Protein AF-P95853-F1 (afdb_monomer_lite)

Secondary structure (DSSP, 8-state):
----------SS-GGGHHHHHHT----HHHHHHHHHHHHHHHHHHHHHHTT-HHHHHHHHHHHHHHHHHHHHHHHHHHHHHHH-HHHHGGGPPPHHHHHHHHHHHHHHHHHHHHHHH--

pLDDT: mean 78.0, std 18.42, range [36.66, 96.31]

Organism: Saccharolobus solfataricus (NCBI:txid2287)

Radius of gyration: 20.67 Å; chains: 1; bounding box: 42×46×56 Å

Foldseek 3Di:
DDDDDDDDDDDDDPPPPVVCVVVVDPDPVVVVVVVVVVVVVVVVVCVVCVVPPPVVVVVVLLCVLCVLVVVLVVLVVVLVQLCDCVRCPPSRDDPVVSVVSVVVSVVSNVSSVVSNVVD

Structure (mmCIF, N/CA/C/O backbone):
data_AF-P95853-F1
#
_entry.id   AF-P95853-F1
#
loop_
_atom_site.group_PDB
_atom_site.id
_atom_site.type_symbol
_atom_site.label_atom_id
_atom_site.label_alt_id
_atom_site.label_comp_id
_atom_site.label_asym_id
_atom_site.label_entity_id
_atom_site.label_seq_id
_atom_site.pdbx_PDB_ins_code
_atom_site.Cartn_x
_atom_site.Cartn_y
_atom_site.Cartn_z
_atom_site.occupancy
_atom_site.B_iso_or_equiv
_atom_site.auth_seq_id
_atom_site.auth_comp_id
_atom_site.auth_asym_id
_atom_site.auth_atom_id
_atom_site.pdbx_PDB_model_num
ATOM 1 N N . MET A 1 1 ? -2.768 38.009 33.451 1.00 42.69 1 MET A N 1
ATOM 2 C CA . MET A 1 1 ? -1.454 38.435 32.913 1.00 42.69 1 MET A CA 1
ATOM 3 C C . MET A 1 1 ? -0.514 37.237 32.790 1.00 42.69 1 MET A C 1
ATOM 5 O O . MET A 1 1 ? -0.050 36.746 33.805 1.00 42.69 1 MET A O 1
ATOM 9 N N . ARG A 1 2 ? -0.238 36.783 31.560 1.00 37.50 2 ARG A N 1
ATOM 10 C CA . ARG A 1 2 ? 1.079 36.326 31.065 1.00 37.50 2 ARG A CA 1
ATOM 11 C C . ARG A 1 2 ? 0.989 36.281 29.537 1.00 37.50 2 ARG A C 1
ATOM 13 O O . ARG A 1 2 ? 0.309 35.429 28.980 1.00 37.50 2 ARG A O 1
ATOM 20 N N . ARG A 1 3 ? 1.618 37.260 28.880 1.00 45.91 3 ARG A N 1
ATOM 21 C CA . ARG A 1 3 ? 1.887 37.252 27.437 1.00 45.91 3 ARG A CA 1
ATOM 22 C C . ARG A 1 3 ? 3.125 36.399 27.186 1.00 45.91 3 ARG A C 1
ATOM 24 O O . ARG A 1 3 ? 4.136 36.661 27.822 1.00 45.91 3 ARG A O 1
ATOM 31 N N . VAL A 1 4 ? 3.065 35.517 26.197 1.00 45.09 4 VAL A N 1
ATOM 32 C CA . VAL A 1 4 ? 4.148 35.197 25.248 1.00 45.09 4 VAL A CA 1
ATOM 33 C C . VAL A 1 4 ? 3.381 34.716 24.010 1.00 45.09 4 VAL A C 1
ATOM 35 O O . VAL A 1 4 ? 2.572 33.810 24.126 1.00 45.09 4 VAL A O 1
ATOM 38 N N . GLY A 1 5 ? 3.399 35.340 22.842 1.00 36.66 5 GLY A N 1
ATOM 39 C CA . GLY A 1 5 ? 4.515 35.933 22.128 1.00 36.66 5 GLY A CA 1
ATOM 40 C C . GLY A 1 5 ? 4.482 35.289 20.743 1.00 36.66 5 GLY A C 1
ATOM 41 O O . GLY A 1 5 ? 4.838 34.126 20.593 1.00 36.66 5 GLY A O 1
ATOM 42 N N . SER A 1 6 ? 3.965 36.042 19.773 1.00 46.25 6 SER A N 1
ATOM 43 C CA . SER A 1 6 ? 3.889 35.706 18.351 1.00 46.25 6 SER A CA 1
ATOM 44 C C . SER A 1 6 ? 5.187 35.083 17.830 1.00 46.25 6 SER A C 1
ATOM 46 O O . SER A 1 6 ? 6.254 35.682 17.965 1.00 46.25 6 SER A O 1
ATOM 48 N N . LYS A 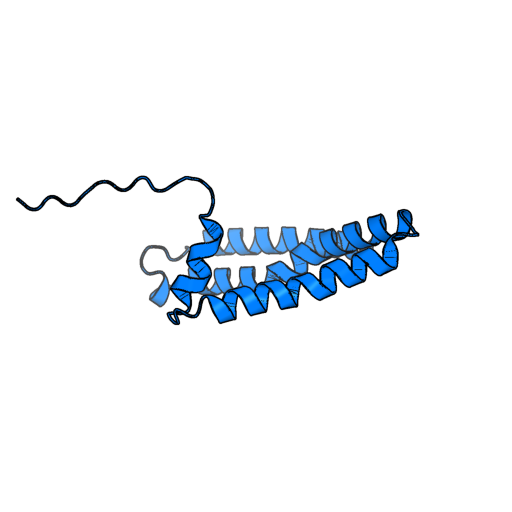1 7 ? 5.084 33.923 17.173 1.00 40.97 7 LYS A N 1
ATOM 49 C CA . LYS A 1 7 ? 6.018 33.522 16.118 1.00 40.97 7 LYS A CA 1
ATOM 50 C C . LYS A 1 7 ? 5.236 32.923 14.958 1.00 40.97 7 LYS A C 1
ATOM 52 O O . LYS A 1 7 ? 4.748 31.799 15.029 1.00 40.97 7 LYS A O 1
ATOM 57 N N . ASN A 1 8 ? 5.151 33.728 13.901 1.00 40.19 8 ASN A N 1
ATOM 58 C CA . ASN A 1 8 ? 4.909 33.335 12.520 1.00 40.19 8 ASN A CA 1
ATOM 59 C C . ASN A 1 8 ? 5.460 31.929 12.242 1.00 40.19 8 ASN A C 1
ATOM 61 O O . ASN A 1 8 ? 6.674 31.733 12.185 1.00 40.19 8 ASN A O 1
ATOM 65 N N . CYS A 1 9 ? 4.571 30.953 12.064 1.00 39.03 9 CYS A N 1
ATOM 66 C CA . CYS A 1 9 ? 4.936 29.661 11.505 1.00 39.03 9 CYS A CA 1
ATOM 67 C C . CYS A 1 9 ? 4.650 29.703 10.009 1.00 39.03 9 CYS A C 1
ATOM 69 O O . CYS A 1 9 ? 3.504 29.631 9.569 1.00 39.03 9 CYS A O 1
ATOM 71 N N . SER A 1 10 ? 5.731 29.870 9.248 1.00 38.59 10 SER A N 1
ATOM 72 C CA . SER A 1 10 ? 5.783 29.689 7.805 1.00 38.59 10 SER A CA 1
ATOM 73 C C . SER A 1 10 ? 5.047 28.417 7.391 1.00 38.59 10 SER A C 1
ATOM 75 O O . SER A 1 10 ? 5.484 27.302 7.683 1.00 38.59 10 SER A O 1
ATOM 77 N N . ARG A 1 11 ? 3.945 28.611 6.662 1.00 44.56 11 ARG A N 1
ATOM 78 C CA . ARG A 1 11 ? 3.352 27.615 5.767 1.00 44.56 11 ARG A CA 1
ATOM 79 C C . ARG A 1 11 ? 4.441 27.128 4.810 1.00 44.56 11 ARG A C 1
ATOM 81 O O . ARG A 1 11 ? 4.963 27.932 4.046 1.00 44.56 11 ARG A O 1
ATOM 88 N N . GLY A 1 12 ? 4.789 25.841 4.844 1.00 39.09 12 GLY A N 1
ATOM 89 C CA . GLY A 1 12 ? 5.678 25.263 3.823 1.00 39.09 12 GLY A CA 1
ATOM 90 C C . GLY A 1 12 ? 6.559 24.074 4.216 1.00 39.09 12 GLY A C 1
ATOM 91 O O . GLY A 1 12 ? 7.465 23.734 3.462 1.00 39.09 12 GLY A O 1
ATOM 92 N N . GLY A 1 13 ? 6.349 23.422 5.366 1.00 40.00 13 GLY A N 1
ATOM 93 C CA . GLY A 1 13 ? 7.196 22.288 5.785 1.00 40.00 13 GLY A CA 1
ATOM 94 C C . GLY A 1 13 ? 6.548 21.310 6.766 1.00 40.00 13 GLY A C 1
ATOM 95 O O . GLY A 1 13 ? 7.251 20.660 7.535 1.00 40.00 13 GLY A O 1
ATOM 96 N N . GLU A 1 14 ? 5.217 21.235 6.777 1.00 42.28 14 GLU A N 1
ATOM 97 C CA . GLU A 1 14 ? 4.427 20.691 7.893 1.00 42.28 14 GLU A CA 1
ATOM 98 C C . GLU A 1 14 ? 4.434 19.156 7.997 1.00 42.28 14 GLU A C 1
ATOM 100 O O . GLU A 1 14 ? 4.428 18.614 9.096 1.00 42.28 14 GLU A O 1
ATOM 105 N N . ASN A 1 15 ? 4.595 18.433 6.885 1.00 43.19 15 ASN A N 1
ATOM 106 C CA . ASN A 1 15 ? 4.552 16.963 6.903 1.00 43.19 15 ASN A CA 1
ATOM 107 C C . ASN A 1 15 ? 5.837 16.293 7.439 1.00 43.19 15 ASN A C 1
ATOM 109 O O . ASN A 1 15 ? 5.847 15.090 7.677 1.00 43.19 15 ASN A O 1
ATOM 113 N N . ARG A 1 16 ? 6.931 17.048 7.642 1.00 47.75 16 ARG A N 1
ATOM 114 C CA . ARG A 1 16 ? 8.248 16.499 8.041 1.00 47.75 16 ARG A CA 1
ATOM 115 C C . ARG A 1 16 ? 8.529 16.536 9.546 1.00 47.75 16 ARG A C 1
ATOM 117 O O . ARG A 1 16 ? 9.418 15.826 10.006 1.00 47.75 16 ARG A O 1
ATOM 124 N N . LYS A 1 17 ? 7.784 17.336 10.317 1.00 44.91 17 LYS A N 1
ATOM 125 C CA . LYS A 1 17 ? 7.966 17.438 11.778 1.00 44.91 17 LYS A CA 1
ATOM 126 C C . LYS A 1 17 ? 7.340 16.266 12.537 1.00 44.91 17 LYS A C 1
ATOM 128 O O . LYS A 1 17 ? 7.914 15.809 13.517 1.00 44.91 17 LYS A O 1
ATOM 133 N N . VAL A 1 18 ? 6.228 15.727 12.036 1.00 50.75 18 VAL A N 1
ATOM 134 C CA . VAL A 1 18 ? 5.388 14.765 12.769 1.00 50.75 18 VAL A CA 1
ATOM 135 C C . VAL A 1 18 ? 6.116 13.448 13.071 1.00 50.75 18 VAL A C 1
ATOM 137 O O . VAL A 1 18 ? 6.011 12.930 14.177 1.00 50.75 18 VAL A O 1
ATOM 140 N N . LEU A 1 19 ? 6.906 12.923 12.127 1.00 52.22 19 LEU A N 1
ATOM 141 C CA . LEU A 1 19 ? 7.571 11.623 12.287 1.00 52.22 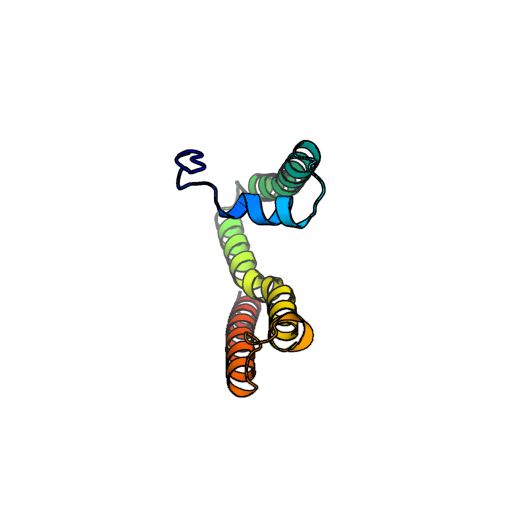19 LEU A CA 1
ATOM 142 C C . LEU A 1 19 ? 8.776 11.685 13.246 1.00 52.22 19 LEU A C 1
ATOM 144 O O . LEU A 1 19 ? 9.023 10.744 13.993 1.00 52.22 19 LEU A O 1
ATOM 148 N N . LEU A 1 20 ? 9.498 12.812 13.267 1.00 49.56 20 LEU A N 1
ATOM 149 C CA . LEU A 1 20 ? 10.675 13.019 14.124 1.00 49.56 20 LEU A CA 1
ATOM 150 C C . LEU A 1 20 ? 10.308 13.407 15.556 1.00 49.56 20 LEU A C 1
ATOM 152 O O . LEU A 1 20 ? 11.038 13.079 16.490 1.00 49.56 20 LEU A O 1
ATOM 156 N N . GLU A 1 21 ? 9.167 14.069 15.724 1.00 49.03 21 GLU A N 1
ATOM 157 C CA . GLU A 1 21 ? 8.601 14.401 17.028 1.00 49.03 21 GLU A CA 1
ATOM 158 C C . GLU A 1 21 ? 7.943 13.168 17.677 1.00 49.03 21 GLU A C 1
ATOM 160 O O . GLU A 1 21 ? 8.129 12.931 18.870 1.00 49.03 21 GLU A O 1
ATOM 165 N N . ALA A 1 22 ? 7.290 12.303 16.885 1.00 51.78 22 ALA A N 1
ATOM 166 C CA . ALA A 1 22 ? 6.665 11.064 17.366 1.00 51.78 22 ALA A CA 1
ATOM 167 C C . ALA A 1 22 ? 7.662 9.999 17.871 1.00 51.78 22 ALA A C 1
ATOM 169 O O . ALA A 1 22 ? 7.307 9.174 18.710 1.00 51.78 22 ALA A O 1
ATOM 170 N N . LEU A 1 23 ? 8.912 10.013 17.392 1.00 56.56 23 LEU A N 1
ATOM 171 C CA . LEU A 1 23 ? 9.966 9.072 17.801 1.00 56.56 23 LEU A CA 1
ATOM 172 C C . LEU A 1 23 ? 10.705 9.482 19.090 1.00 56.56 23 LEU A C 1
ATOM 174 O O . LEU A 1 23 ? 11.577 8.740 19.541 1.00 56.56 23 LEU A O 1
ATOM 178 N N . GLY A 1 24 ? 10.406 10.649 19.681 1.00 56.69 24 GLY A N 1
ATOM 179 C CA . GLY A 1 24 ? 10.929 11.101 20.986 1.00 56.69 24 GLY A CA 1
ATOM 180 C C . GLY A 1 24 ? 12.456 11.267 21.089 1.00 56.69 24 GLY A C 1
ATOM 181 O O . GLY A 1 24 ? 12.974 11.683 22.123 1.00 56.69 24 GLY A O 1
ATOM 182 N N . LYS A 1 25 ? 13.201 10.957 20.024 1.00 52.81 25 LYS A N 1
ATOM 183 C CA . LYS A 1 25 ? 14.661 10.945 19.981 1.00 52.81 25 LYS A CA 1
ATOM 184 C C . LYS A 1 25 ? 15.125 12.014 19.001 1.00 52.81 25 LYS A C 1
ATOM 186 O O . LYS A 1 25 ? 15.241 11.774 17.802 1.00 52.81 25 LYS A O 1
ATOM 191 N N . ASN A 1 26 ? 15.403 13.199 19.543 1.00 61.47 26 ASN A N 1
ATOM 192 C CA . ASN A 1 26 ? 16.018 14.338 18.857 1.00 61.47 26 ASN A CA 1
ATOM 193 C C . ASN A 1 26 ? 17.412 13.965 18.311 1.00 61.47 26 ASN A C 1
ATOM 195 O O . ASN A 1 26 ? 18.441 14.258 18.912 1.00 61.47 26 ASN A O 1
ATOM 199 N N . ASN A 1 27 ? 17.454 13.284 17.171 1.00 63.81 27 ASN A N 1
ATOM 200 C CA . ASN A 1 27 ? 18.677 13.039 16.420 1.00 63.81 27 ASN A CA 1
ATOM 201 C C . ASN A 1 27 ? 18.444 13.428 14.961 1.00 63.81 27 ASN A C 1
ATOM 203 O O . ASN A 1 27 ? 18.266 12.588 14.073 1.00 63.81 27 ASN A O 1
ATOM 207 N N . TYR A 1 28 ? 18.463 14.741 14.717 1.00 65.19 28 TYR A N 1
ATOM 208 C CA . TYR A 1 28 ? 18.350 15.326 13.379 1.00 65.19 28 TYR A CA 1
ATOM 209 C C . TYR A 1 28 ? 19.360 14.703 12.396 1.00 65.19 28 TYR A C 1
ATOM 211 O O . TYR A 1 28 ? 19.007 14.394 11.261 1.00 65.19 28 TYR A O 1
ATOM 219 N N . LYS A 1 29 ? 20.588 14.414 12.858 1.00 70.00 29 LYS A N 1
ATOM 220 C CA . LYS A 1 29 ? 21.645 13.777 12.054 1.00 70.00 29 LYS A CA 1
ATOM 221 C C . LYS A 1 29 ? 21.261 12.382 11.560 1.00 70.00 29 LYS A C 1
ATOM 223 O O . LYS A 1 29 ? 21.553 12.042 10.419 1.00 70.00 29 LYS A O 1
ATOM 228 N N . ASN A 1 30 ? 20.597 11.581 12.395 1.00 71.69 30 ASN A N 1
ATOM 229 C CA . ASN A 1 30 ? 20.196 10.223 12.020 1.00 71.69 30 ASN A CA 1
ATOM 230 C C . ASN A 1 30 ? 19.053 10.241 11.002 1.00 71.69 30 ASN A C 1
ATOM 232 O O . ASN A 1 30 ? 19.036 9.456 10.065 1.00 71.69 30 ASN A O 1
ATOM 236 N N . SER A 1 31 ? 18.141 11.196 11.158 1.00 68.94 31 SER A N 1
ATOM 237 C CA . SER A 1 31 ? 17.016 11.398 10.246 1.00 68.94 31 SER A CA 1
ATOM 238 C C . SER A 1 31 ? 17.505 11.785 8.855 1.00 68.94 31 SER A C 1
ATOM 240 O O . SER A 1 31 ? 17.140 11.153 7.872 1.00 68.94 31 SER A O 1
ATOM 242 N N . VAL A 1 32 ? 18.418 12.760 8.780 1.00 75.62 32 VAL A N 1
ATOM 243 C CA . VAL A 1 32 ? 19.067 13.158 7.522 1.00 75.62 32 VAL A CA 1
ATOM 244 C C . VAL A 1 32 ? 19.805 11.977 6.885 1.00 75.62 32 VAL A C 1
ATOM 246 O O . VAL A 1 32 ? 19.713 11.783 5.677 1.00 75.62 32 VAL A O 1
ATOM 249 N N . LYS A 1 33 ? 20.480 11.145 7.687 1.00 79.94 33 LYS A N 1
ATOM 250 C CA . LYS A 1 33 ? 21.173 9.950 7.192 1.00 79.94 33 LYS A CA 1
ATOM 251 C C . LYS A 1 33 ? 20.215 8.944 6.542 1.00 79.94 33 LYS A C 1
ATOM 253 O O . LYS A 1 33 ? 20.536 8.443 5.471 1.00 79.94 33 LYS A O 1
ATOM 258 N N . VAL A 1 34 ? 19.052 8.679 7.142 1.00 80.25 34 VAL A N 1
ATOM 259 C CA . VAL A 1 34 ? 18.030 7.784 6.562 1.00 80.25 34 VAL A CA 1
ATOM 260 C C . VAL A 1 34 ? 17.526 8.327 5.226 1.00 80.25 34 VAL A C 1
ATOM 262 O O . VAL A 1 34 ? 17.545 7.598 4.241 1.00 80.25 34 VAL A O 1
ATOM 265 N N . TYR A 1 35 ? 17.198 9.621 5.155 1.00 77.56 35 TYR A N 1
ATOM 266 C CA . TYR A 1 35 ? 16.764 10.251 3.901 1.00 77.56 35 TYR A CA 1
ATOM 267 C C . TYR A 1 35 ? 17.809 10.131 2.783 1.00 77.56 35 TYR A C 1
ATOM 269 O O . TYR A 1 35 ? 17.462 9.846 1.636 1.00 77.56 35 TYR A O 1
ATOM 277 N N . ILE A 1 36 ? 19.090 10.335 3.105 1.00 85.06 36 ILE A N 1
ATOM 278 C CA . ILE A 1 36 ? 20.181 10.189 2.132 1.00 85.06 36 ILE A CA 1
ATOM 279 C C . ILE A 1 36 ? 20.275 8.735 1.659 1.00 85.06 36 ILE A C 1
ATOM 281 O O . ILE A 1 36 ? 20.371 8.492 0.460 1.00 85.06 36 ILE A O 1
ATOM 285 N N . ILE A 1 37 ? 20.201 7.776 2.585 1.00 87.69 37 ILE A N 1
ATOM 286 C CA . ILE A 1 37 ? 20.278 6.347 2.264 1.00 87.69 37 ILE A CA 1
ATOM 287 C C . ILE A 1 37 ? 19.100 5.908 1.386 1.00 87.69 37 ILE A C 1
ATOM 289 O O . ILE A 1 37 ? 19.325 5.172 0.435 1.00 87.69 37 ILE A O 1
ATOM 293 N N . GLU A 1 38 ? 17.877 6.375 1.642 1.00 79.88 38 GLU A N 1
ATOM 294 C CA . GLU A 1 38 ? 16.698 6.044 0.820 1.00 79.88 38 GLU A CA 1
ATOM 295 C C . GLU A 1 38 ? 16.751 6.665 -0.583 1.00 79.88 38 GLU A C 1
ATOM 297 O O . GLU A 1 38 ? 16.269 6.077 -1.551 1.00 79.88 38 GLU A O 1
ATOM 302 N N . SER A 1 39 ? 17.368 7.841 -0.715 1.00 82.75 39 SER A N 1
ATOM 303 C CA . SER A 1 39 ? 17.432 8.560 -1.993 1.00 82.75 39 SER A CA 1
ATOM 304 C C . SER A 1 39 ? 18.457 7.963 -2.969 1.00 82.75 39 SER A C 1
ATOM 306 O O . SER A 1 39 ? 18.273 8.057 -4.183 1.00 82.75 39 SER A O 1
ATOM 308 N N . ILE A 1 40 ? 19.531 7.337 -2.467 1.00 86.19 40 ILE A N 1
ATOM 309 C CA . ILE A 1 40 ? 20.609 6.776 -3.301 1.00 86.19 40 ILE A CA 1
ATOM 310 C C . ILE A 1 40 ? 20.104 5.654 -4.236 1.00 86.19 40 ILE A C 1
ATOM 312 O O . ILE A 1 40 ? 20.346 5.762 -5.440 1.00 86.19 40 ILE A O 1
ATOM 316 N N . PRO A 1 41 ? 19.377 4.616 -3.766 1.00 83.31 41 PRO A N 1
ATOM 317 C CA . PRO A 1 41 ? 18.829 3.571 -4.630 1.00 83.31 41 PRO A CA 1
ATOM 318 C C . PRO A 1 41 ? 17.909 4.129 -5.713 1.00 83.31 41 PRO A C 1
ATOM 320 O O . PRO A 1 41 ? 17.993 3.704 -6.861 1.00 83.31 41 PRO A O 1
ATOM 323 N N . ALA A 1 42 ? 17.071 5.113 -5.372 1.00 82.31 42 ALA A N 1
ATOM 324 C CA . ALA A 1 42 ? 16.135 5.714 -6.316 1.00 82.31 42 ALA A CA 1
ATOM 325 C C . ALA A 1 42 ? 16.868 6.393 -7.483 1.00 82.31 42 ALA A C 1
ATOM 327 O O . ALA A 1 42 ? 16.552 6.146 -8.647 1.00 82.31 42 ALA A O 1
ATOM 328 N N . ILE A 1 43 ? 17.893 7.194 -7.182 1.00 85.38 43 ILE A N 1
ATOM 329 C CA . ILE A 1 43 ? 18.707 7.870 -8.201 1.00 85.38 43 ILE A CA 1
ATOM 330 C C . ILE A 1 43 ? 19.506 6.855 -9.024 1.00 85.38 43 ILE A C 1
ATOM 332 O O . ILE A 1 43 ? 19.600 6.993 -10.243 1.00 85.38 43 ILE A O 1
ATOM 336 N N . LEU A 1 44 ? 20.054 5.823 -8.382 1.00 86.62 44 LEU A N 1
ATOM 337 C CA . LEU A 1 44 ? 20.840 4.788 -9.050 1.00 86.62 44 LEU A CA 1
ATOM 338 C C . LEU A 1 44 ? 19.993 3.999 -10.060 1.00 86.62 44 LEU A C 1
ATOM 340 O O . LEU A 1 44 ? 20.415 3.834 -11.204 1.00 86.62 44 LEU A O 1
ATOM 344 N N . ILE A 1 45 ? 18.781 3.588 -9.674 1.00 82.56 45 ILE A N 1
ATOM 345 C CA . ILE A 1 45 ? 17.835 2.879 -10.550 1.00 82.56 45 ILE A CA 1
ATOM 346 C C . ILE A 1 45 ? 17.460 3.742 -11.760 1.00 82.56 45 ILE A C 1
ATOM 348 O O . ILE A 1 45 ? 17.498 3.261 -12.891 1.00 82.56 45 ILE A O 1
ATOM 352 N N . VAL A 1 46 ? 17.145 5.023 -11.545 1.00 80.38 46 VAL A N 1
ATOM 353 C CA . VAL A 1 46 ? 16.790 5.940 -12.640 1.00 80.38 46 VAL A CA 1
ATOM 354 C C . VAL A 1 46 ? 17.982 6.163 -13.575 1.00 80.38 46 VAL A C 1
ATOM 356 O O . VAL A 1 46 ? 17.825 6.063 -14.791 1.00 80.38 46 VAL A O 1
ATOM 359 N N . SER A 1 47 ? 19.179 6.388 -13.025 1.00 80.44 47 SER A N 1
ATOM 360 C CA . SER A 1 47 ? 20.418 6.586 -13.792 1.00 80.44 47 SER A CA 1
ATOM 361 C C . SER A 1 47 ? 20.742 5.398 -14.706 1.00 80.44 47 SER A C 1
ATOM 363 O O . SER A 1 47 ? 21.060 5.581 -15.880 1.00 80.44 47 SER A O 1
ATOM 365 N N . LEU A 1 48 ? 20.564 4.169 -14.209 1.00 79.56 48 LEU A N 1
ATOM 366 C CA . LEU A 1 48 ? 20.761 2.936 -14.981 1.00 79.56 48 LEU A CA 1
ATOM 367 C C . LEU A 1 48 ? 19.768 2.780 -16.150 1.00 79.56 48 LEU A C 1
ATOM 369 O O . LEU A 1 48 ? 20.052 2.045 -17.095 1.00 79.56 48 LEU A O 1
ATOM 373 N N . MET A 1 49 ? 18.617 3.460 -16.111 1.00 77.00 49 MET A N 1
ATOM 374 C CA . MET A 1 49 ? 17.551 3.340 -17.115 1.00 77.00 49 MET A CA 1
ATOM 375 C C . MET A 1 49 ? 17.459 4.515 -18.102 1.00 77.00 49 MET A C 1
ATOM 377 O O . MET A 1 49 ? 16.661 4.445 -19.041 1.00 77.00 49 MET A O 1
ATOM 381 N N . LEU A 1 50 ? 18.297 5.552 -17.960 1.00 71.94 50 LEU A N 1
ATOM 382 C CA . LEU A 1 50 ? 18.246 6.797 -18.750 1.00 71.94 50 LEU A CA 1
ATOM 383 C C . LEU A 1 50 ? 18.294 6.603 -20.281 1.00 71.94 50 LEU A C 1
ATOM 385 O O . LEU A 1 50 ? 17.810 7.453 -21.020 1.00 71.94 50 LEU A O 1
ATOM 389 N N . GLY A 1 51 ? 18.841 5.487 -20.770 1.00 70.62 51 GLY A N 1
ATOM 390 C CA . GLY A 1 51 ? 18.949 5.191 -22.205 1.00 70.62 51 GLY A CA 1
ATOM 391 C C . GLY A 1 51 ? 17.694 4.596 -22.859 1.00 70.62 51 GLY A C 1
ATOM 392 O O . GLY A 1 51 ? 17.683 4.415 -24.075 1.00 70.62 51 GLY A O 1
ATOM 393 N N . LYS A 1 52 ? 16.647 4.252 -22.093 1.00 78.56 52 LYS A N 1
ATOM 394 C CA . LYS A 1 52 ? 15.436 3.584 -22.610 1.00 78.56 52 LYS A CA 1
ATOM 395 C C . LYS A 1 52 ? 14.166 4.216 -22.037 1.00 78.56 52 LYS A C 1
ATOM 397 O O . LYS A 1 52 ? 13.588 3.713 -21.078 1.00 78.56 52 LYS A O 1
ATOM 402 N N . TYR A 1 53 ? 13.688 5.287 -22.672 1.00 78.19 53 TYR A N 1
ATOM 403 C CA . TYR A 1 53 ? 12.480 6.017 -22.252 1.00 78.19 53 TYR A CA 1
ATOM 404 C C . TYR A 1 53 ? 11.248 5.120 -22.047 1.00 78.19 53 TYR A C 1
ATOM 406 O O . TYR A 1 53 ? 10.532 5.283 -21.064 1.00 78.19 53 TYR A O 1
ATOM 414 N N . SER A 1 54 ? 11.037 4.125 -22.917 1.00 82.44 54 SER A N 1
ATOM 415 C CA . SER A 1 54 ? 9.944 3.148 -22.773 1.00 82.44 54 SER A CA 1
ATOM 416 C C . SER A 1 54 ? 10.046 2.342 -21.467 1.00 82.44 54 SER A C 1
ATOM 418 O O . SER A 1 54 ? 9.056 2.159 -20.762 1.00 82.44 54 SER A O 1
ATOM 420 N N . SER A 1 55 ? 11.259 1.945 -21.068 1.00 83.31 55 SER A N 1
ATOM 421 C CA . SER A 1 55 ? 11.492 1.220 -19.815 1.00 83.31 55 SER A CA 1
ATOM 422 C C . SER A 1 55 ? 11.227 2.085 -18.581 1.00 83.31 55 SER A C 1
ATOM 424 O O . SER A 1 55 ? 10.684 1.579 -17.605 1.00 83.31 55 SER A O 1
ATOM 426 N N . ILE A 1 56 ? 11.546 3.383 -18.631 1.00 84.00 56 ILE A N 1
ATOM 427 C CA . ILE A 1 56 ? 11.264 4.326 -17.534 1.00 84.00 56 ILE A CA 1
ATOM 428 C C . ILE A 1 56 ? 9.753 4.509 -17.355 1.00 84.00 56 ILE A C 1
ATOM 430 O O . ILE A 1 56 ? 9.265 4.509 -16.227 1.00 84.00 56 ILE A O 1
ATOM 434 N N . ILE A 1 57 ? 9.011 4.646 -18.458 1.00 84.38 57 ILE A N 1
ATOM 435 C CA . ILE A 1 57 ? 7.550 4.796 -18.427 1.00 84.38 57 ILE A CA 1
ATOM 436 C C . ILE A 1 57 ? 6.907 3.537 -17.844 1.00 84.38 57 ILE A C 1
ATOM 438 O O . ILE A 1 57 ? 6.118 3.643 -16.908 1.00 84.38 57 ILE A O 1
ATOM 442 N N . ASN A 1 58 ? 7.294 2.354 -18.327 1.00 86.44 58 ASN A N 1
ATOM 443 C CA . ASN A 1 58 ? 6.772 1.093 -17.801 1.00 86.44 58 ASN A CA 1
ATOM 444 C C . ASN A 1 58 ? 7.114 0.925 -16.319 1.00 86.44 58 ASN A C 1
ATOM 446 O O . ASN A 1 58 ? 6.240 0.586 -15.533 1.00 86.44 58 ASN A O 1
ATOM 450 N N . PHE A 1 59 ? 8.340 1.257 -15.910 1.00 86.06 59 PHE A N 1
ATOM 451 C CA . PHE A 1 59 ? 8.739 1.226 -14.505 1.00 86.06 59 PHE A CA 1
ATOM 452 C C . 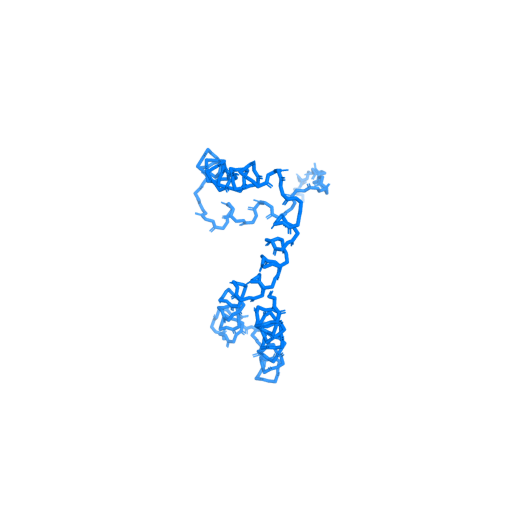PHE A 1 59 ? 7.898 2.172 -13.634 1.00 86.06 59 PHE A C 1
ATOM 454 O O . PHE A 1 59 ? 7.434 1.778 -12.564 1.00 86.06 59 PHE A O 1
ATOM 46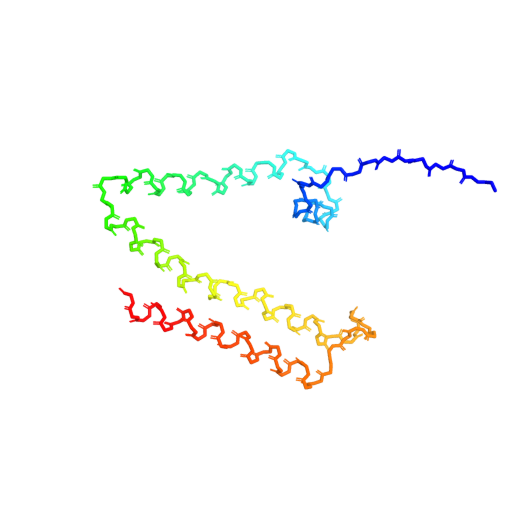1 N N . ALA A 1 60 ? 7.648 3.401 -14.093 1.00 87.44 60 ALA A N 1
ATOM 462 C CA . ALA A 1 60 ? 6.793 4.349 -13.384 1.00 87.44 60 ALA A CA 1
ATOM 463 C C . ALA A 1 60 ? 5.346 3.843 -13.274 1.00 87.44 60 ALA A C 1
ATOM 465 O O . ALA A 1 60 ? 4.746 3.948 -12.205 1.00 87.44 60 ALA A O 1
ATOM 466 N N . LEU A 1 61 ? 4.806 3.250 -14.343 1.00 88.31 61 LEU A N 1
ATOM 467 C CA . LEU A 1 61 ? 3.483 2.625 -14.337 1.00 88.31 61 LEU A CA 1
ATOM 468 C C . LEU A 1 61 ? 3.430 1.433 -13.368 1.00 88.31 61 LEU A C 1
ATOM 470 O O . LEU A 1 61 ? 2.471 1.310 -12.605 1.00 88.31 61 LEU A O 1
ATOM 474 N N . THR A 1 62 ? 4.482 0.608 -13.313 1.00 88.31 62 THR A N 1
ATOM 475 C CA . THR A 1 62 ? 4.589 -0.497 -12.350 1.00 88.31 62 THR A CA 1
ATOM 476 C C . THR A 1 62 ? 4.605 0.025 -10.916 1.00 88.31 62 THR A C 1
ATOM 478 O O . THR A 1 62 ? 3.854 -0.469 -10.078 1.00 88.31 62 THR A O 1
ATOM 481 N N . LEU A 1 63 ? 5.406 1.055 -10.619 1.00 89.81 63 LEU A N 1
ATOM 482 C CA . LEU A 1 63 ? 5.447 1.675 -9.290 1.00 89.81 63 LEU A CA 1
ATOM 483 C C . LEU A 1 63 ? 4.103 2.300 -8.902 1.00 89.81 63 LEU A C 1
ATOM 485 O O . LEU A 1 63 ? 3.664 2.156 -7.758 1.00 89.81 63 LEU A O 1
ATOM 489 N N . LEU A 1 64 ? 3.438 2.968 -9.847 1.00 91.12 64 LEU A N 1
ATOM 490 C CA . LEU A 1 64 ? 2.119 3.558 -9.639 1.00 91.12 64 LEU A CA 1
ATOM 491 C C . LEU A 1 64 ? 1.087 2.481 -9.294 1.00 91.12 64 LEU A C 1
ATOM 493 O O . LEU A 1 64 ? 0.304 2.665 -8.363 1.00 91.12 64 LEU A O 1
ATOM 497 N N . SER A 1 65 ? 1.125 1.347 -9.992 1.00 91.50 65 SER A N 1
ATOM 498 C CA . SER A 1 65 ? 0.219 0.229 -9.738 1.00 91.50 65 SER A CA 1
ATOM 499 C C . SER A 1 65 ? 0.538 -0.538 -8.452 1.00 91.50 65 SER A C 1
ATOM 501 O O . SER A 1 65 ? -0.362 -1.081 -7.812 1.00 91.50 65 SER A O 1
ATOM 503 N N . LEU A 1 66 ? 1.810 -0.566 -8.046 1.00 92.19 66 LEU A N 1
ATOM 504 C CA . LEU A 1 66 ? 2.267 -1.221 -6.820 1.00 92.19 66 LEU A CA 1
ATOM 505 C C . LEU A 1 66 ? 1.979 -0.387 -5.561 1.00 92.19 66 LEU A C 1
ATOM 507 O O . LEU A 1 66 ? 1.767 -0.943 -4.483 1.00 92.19 66 LEU A O 1
ATOM 511 N N . SER A 1 67 ? 1.936 0.940 -5.685 1.00 92.75 67 SER A N 1
ATOM 512 C CA . SER A 1 67 ? 1.716 1.874 -4.571 1.00 92.75 67 SER A CA 1
ATOM 513 C C . SER A 1 67 ? 0.474 1.551 -3.708 1.00 92.75 67 SER A C 1
ATOM 515 O O . SER A 1 67 ? 0.626 1.436 -2.486 1.00 92.75 67 SER A O 1
ATOM 517 N N . PRO A 1 68 ? -0.726 1.298 -4.275 1.00 91.75 68 PRO A N 1
ATOM 518 C CA . PRO A 1 68 ? -1.901 0.869 -3.511 1.00 91.75 68 PRO A CA 1
ATOM 519 C C . PRO A 1 68 ? -1.669 -0.371 -2.640 1.00 91.75 68 PRO A C 1
ATOM 521 O O . PRO A 1 68 ? -2.179 -0.444 -1.522 1.00 91.75 68 PRO A O 1
ATOM 524 N N . VAL A 1 69 ? -0.880 -1.333 -3.128 1.00 91.69 69 VAL A N 1
ATOM 525 C CA . VAL A 1 69 ? -0.575 -2.584 -2.417 1.00 91.69 69 VAL A CA 1
ATOM 526 C C . VAL A 1 69 ? 0.339 -2.312 -1.223 1.00 91.69 69 VAL A C 1
ATOM 528 O O . VAL A 1 69 ? 0.098 -2.817 -0.129 1.00 91.69 69 VAL A O 1
ATOM 531 N N . VAL A 1 70 ? 1.349 -1.457 -1.399 1.00 92.69 70 VAL A N 1
ATOM 532 C CA . VAL A 1 70 ? 2.270 -1.065 -0.318 1.00 92.69 70 VAL A CA 1
ATOM 533 C C . VAL A 1 70 ? 1.534 -0.287 0.780 1.00 92.69 70 VAL A C 1
ATOM 535 O O . VAL A 1 70 ? 1.761 -0.521 1.967 1.00 92.69 70 VAL A O 1
ATOM 538 N N . ILE A 1 71 ? 0.610 0.603 0.402 1.00 93.50 71 ILE A N 1
ATOM 539 C CA . ILE A 1 71 ? -0.184 1.417 1.341 1.00 93.50 71 ILE A CA 1
ATOM 540 C C . ILE A 1 71 ? -1.259 0.584 2.065 1.00 93.50 71 ILE A C 1
ATOM 542 O O . ILE A 1 71 ? -1.713 0.968 3.146 1.00 93.50 71 ILE A O 1
ATOM 546 N N . ALA A 1 72 ? -1.639 -0.582 1.536 1.00 93.06 72 ALA A N 1
ATOM 547 C CA . ALA A 1 72 ? -2.642 -1.449 2.151 1.00 93.06 72 ALA A CA 1
ATOM 548 C C . ALA A 1 72 ? -2.287 -1.824 3.599 1.00 93.06 72 ALA A C 1
ATOM 550 O O . ALA A 1 72 ? -3.147 -1.791 4.475 1.00 93.06 72 ALA A O 1
ATOM 551 N N . ILE A 1 73 ? -1.015 -2.127 3.870 1.00 92.56 73 ILE A N 1
ATOM 552 C CA . ILE A 1 73 ? -0.541 -2.544 5.197 1.00 92.56 73 ILE A CA 1
ATOM 553 C C . ILE A 1 73 ? -0.754 -1.439 6.248 1.00 92.56 73 ILE A C 1
ATOM 555 O O . ILE A 1 73 ? -1.459 -1.691 7.233 1.00 92.56 73 ILE A O 1
ATOM 559 N N . PRO A 1 74 ? -0.211 -0.212 6.082 1.00 93.75 74 PRO A N 1
ATOM 560 C CA . PRO A 1 74 ? -0.472 0.864 7.029 1.00 93.75 74 PRO A CA 1
ATOM 561 C C . PRO A 1 74 ? -1.956 1.240 7.080 1.00 93.75 74 PRO A C 1
ATOM 563 O O . PRO A 1 74 ? -2.447 1.543 8.164 1.00 93.75 74 PRO A O 1
ATOM 566 N N . ALA A 1 75 ? -2.703 1.159 5.973 1.00 94.19 75 ALA A N 1
ATOM 567 C CA . ALA A 1 75 ? -4.145 1.405 5.986 1.00 94.19 75 ALA A CA 1
ATOM 568 C C . ALA A 1 75 ? -4.902 0.390 6.863 1.00 94.19 75 ALA A C 1
ATOM 570 O O . ALA A 1 75 ? -5.721 0.774 7.694 1.00 94.19 75 ALA A O 1
ATOM 571 N N . VAL A 1 76 ? -4.587 -0.904 6.767 1.00 94.56 76 VAL A N 1
ATOM 572 C CA . VAL A 1 76 ? -5.191 -1.933 7.630 1.00 94.56 76 VAL A CA 1
ATOM 573 C C . VAL A 1 76 ? -4.834 -1.693 9.099 1.00 94.56 76 VAL A C 1
ATOM 575 O O . VAL A 1 76 ? -5.714 -1.763 9.958 1.00 94.56 76 VAL A O 1
ATOM 578 N N . LEU A 1 77 ? -3.579 -1.339 9.396 1.00 94.69 77 LEU A N 1
ATOM 579 C CA . LEU A 1 77 ? -3.143 -0.974 10.750 1.00 94.69 77 LEU A CA 1
ATOM 580 C C . LEU A 1 77 ? -3.923 0.227 11.300 1.00 94.69 77 LEU A C 1
ATOM 582 O O . LEU A 1 77 ? -4.395 0.181 12.439 1.00 94.69 77 LEU A O 1
ATOM 586 N N . VAL A 1 78 ? -4.116 1.274 10.493 1.00 93.94 78 VAL A N 1
ATOM 587 C CA . VAL A 1 78 ? -4.956 2.422 10.865 1.00 93.94 78 VAL A CA 1
ATOM 588 C C . VAL A 1 78 ? -6.404 1.981 11.081 1.00 93.94 78 VAL A C 1
ATOM 590 O O . VAL A 1 78 ? -7.003 2.376 12.076 1.00 93.94 78 VAL A O 1
ATOM 593 N N . GLY A 1 79 ? -6.950 1.111 10.231 1.00 93.00 79 GLY A N 1
ATOM 594 C CA . GLY A 1 79 ? -8.281 0.519 10.400 1.00 93.00 79 GLY A CA 1
ATOM 595 C C . GLY A 1 79 ? -8.457 -0.196 11.747 1.00 93.00 79 GLY A C 1
ATOM 596 O O . GLY A 1 79 ? -9.447 0.013 12.452 1.00 93.00 79 GLY A O 1
ATOM 597 N N . ILE A 1 80 ? -7.466 -0.991 12.155 1.00 91.88 80 ILE A N 1
ATOM 598 C CA . ILE A 1 80 ? -7.455 -1.662 13.464 1.00 91.88 80 ILE A CA 1
ATOM 599 C C . ILE A 1 80 ? -7.373 -0.628 14.597 1.00 91.88 80 ILE A C 1
ATOM 601 O O . ILE A 1 80 ? -8.100 -0.732 15.590 1.00 91.88 80 ILE A O 1
ATOM 605 N N . LEU A 1 81 ? -6.532 0.398 14.441 1.00 92.88 81 LEU A N 1
ATOM 606 C CA . LEU A 1 81 ? -6.354 1.461 15.428 1.00 92.88 81 LEU A CA 1
ATOM 607 C C . LEU A 1 81 ? -7.652 2.247 15.662 1.00 92.88 81 LEU A C 1
ATOM 609 O O . LEU A 1 81 ? -8.077 2.400 16.808 1.00 92.88 81 LEU A O 1
ATOM 613 N N . ILE A 1 82 ? -8.321 2.684 14.591 1.00 93.00 82 ILE A N 1
ATOM 614 C CA . ILE A 1 82 ? -9.570 3.459 14.678 1.00 93.00 82 ILE A CA 1
ATOM 615 C C . ILE A 1 82 ? -10.751 2.624 15.182 1.00 93.00 82 ILE A C 1
ATOM 617 O O . ILE A 1 82 ? -11.717 3.179 15.712 1.00 93.00 82 ILE A O 1
ATOM 621 N N . SER A 1 83 ? -10.679 1.296 15.054 1.00 90.12 83 SER A N 1
ATOM 622 C CA . SER A 1 83 ? -11.650 0.373 15.647 1.00 90.12 83 SER A CA 1
ATOM 623 C C . SER A 1 83 ? -11.456 0.206 17.159 1.00 90.12 83 SER A C 1
ATOM 625 O O . SER A 1 83 ? -12.373 -0.248 17.854 1.00 90.12 83 SER A O 1
ATOM 627 N N . ASN A 1 84 ? -10.279 0.536 17.696 1.00 90.88 84 ASN A N 1
ATOM 628 C CA . ASN A 1 84 ? -9.965 0.304 19.097 1.00 90.88 84 ASN A CA 1
ATOM 629 C C . ASN A 1 84 ? -10.487 1.441 19.990 1.00 90.88 84 ASN A C 1
ATOM 631 O O . ASN A 1 84 ? -9.851 2.483 20.158 1.00 90.88 84 ASN A O 1
ATOM 635 N N . LYS A 1 85 ? -11.623 1.196 20.654 1.00 89.19 85 LYS A N 1
ATOM 636 C CA . LYS A 1 85 ? -12.218 2.131 21.624 1.00 89.19 85 LYS A CA 1
ATOM 637 C C . LYS A 1 85 ? -11.305 2.474 22.803 1.00 89.19 85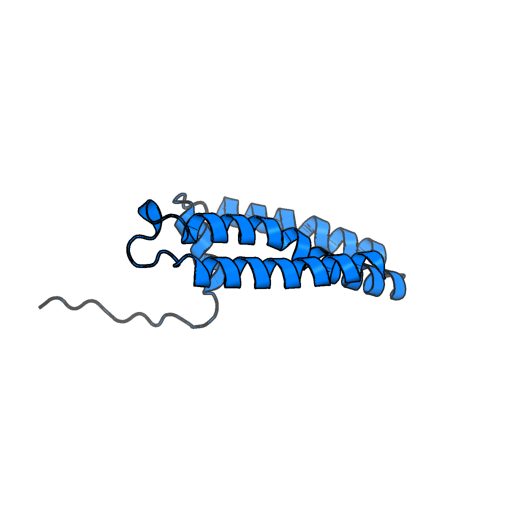 LYS A C 1
ATOM 639 O O . LYS A 1 85 ? -11.448 3.558 23.356 1.00 89.19 85 LYS A O 1
ATOM 644 N N . ARG A 1 86 ? -10.366 1.599 23.182 1.00 89.88 86 ARG A N 1
ATOM 645 C CA . ARG A 1 86 ? -9.415 1.872 24.273 1.00 89.88 86 ARG A CA 1
ATOM 646 C C . ARG A 1 86 ? -8.434 2.984 23.899 1.00 89.88 86 ARG A C 1
ATOM 648 O O . ARG A 1 86 ? -8.076 3.772 24.762 1.00 89.88 86 ARG A O 1
ATOM 655 N N . ILE A 1 87 ? -8.011 3.042 22.635 1.00 88.88 87 ILE A N 1
ATOM 656 C CA . ILE A 1 87 ? -7.009 4.009 22.159 1.00 88.88 87 ILE A CA 1
ATOM 657 C C . ILE A 1 87 ? -7.694 5.274 21.633 1.00 88.88 87 ILE A C 1
ATOM 659 O O . ILE A 1 87 ? -7.319 6.385 21.995 1.00 88.88 87 ILE A O 1
ATOM 663 N N . MET A 1 88 ? -8.730 5.111 20.809 1.00 88.56 88 MET A N 1
ATOM 664 C CA . MET A 1 88 ? -9.403 6.221 20.126 1.00 88.56 88 MET A CA 1
ATOM 665 C C . MET A 1 88 ? -10.501 6.887 20.982 1.00 88.56 88 MET A C 1
ATOM 667 O O . MET A 1 88 ? -10.980 7.977 20.656 1.00 88.56 88 MET A O 1
ATOM 671 N N . GLY A 1 89 ? -10.937 6.233 22.066 1.00 89.88 89 GLY A N 1
ATOM 672 C CA . GLY A 1 89 ? -11.980 6.725 22.967 1.00 89.88 89 GLY A CA 1
ATOM 673 C C . GLY A 1 89 ? -13.277 7.065 22.228 1.00 89.88 89 GLY A C 1
ATOM 674 O O . GLY A 1 89 ? -13.854 6.237 21.522 1.00 89.8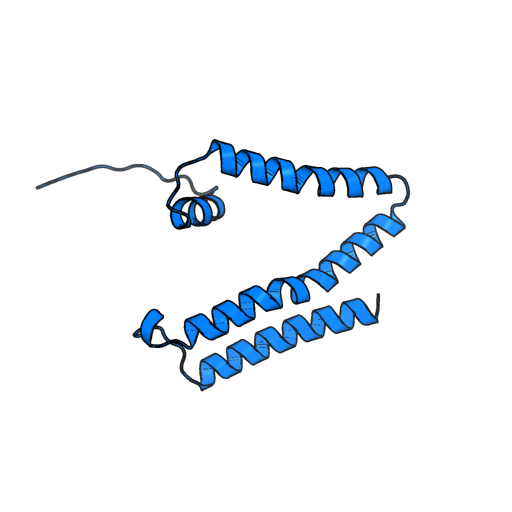8 89 GLY A O 1
ATOM 675 N N . LYS A 1 90 ? -13.716 8.322 22.362 1.00 87.56 90 LYS A N 1
ATOM 676 C CA . LYS A 1 90 ? -14.918 8.873 21.708 1.00 87.56 90 LYS A CA 1
ATOM 677 C C . LYS A 1 90 ? -14.802 9.040 20.187 1.00 87.56 90 LYS A C 1
ATOM 679 O O . LYS A 1 90 ? -15.815 9.251 19.531 1.00 87.56 90 LYS A O 1
ATOM 684 N N . TYR A 1 91 ? -13.592 8.956 19.633 1.00 86.81 91 TYR A N 1
ATOM 685 C CA . TYR A 1 91 ? -13.343 9.068 18.192 1.00 86.81 91 TYR A CA 1
ATOM 686 C C . TYR A 1 91 ? -13.270 7.708 17.493 1.00 86.81 91 TYR A C 1
ATOM 688 O O . TYR A 1 91 ? -13.007 7.649 16.292 1.00 86.81 91 TYR A O 1
ATOM 696 N N . ALA A 1 92 ? -13.493 6.614 18.228 1.00 90.19 92 ALA A N 1
ATOM 697 C CA . ALA A 1 92 ? -13.527 5.282 17.648 1.00 90.19 92 ALA A CA 1
ATOM 698 C C . ALA A 1 92 ? -14.654 5.168 16.622 1.00 90.19 92 ALA A C 1
ATOM 700 O O . ALA A 1 92 ? -15.778 5.633 16.839 1.00 90.19 92 ALA A O 1
ATOM 701 N N . TYR A 1 93 ? -14.354 4.525 15.502 1.00 89.19 93 TYR A N 1
ATOM 702 C CA . TYR A 1 93 ? -15.336 4.359 14.444 1.00 89.19 93 TYR A CA 1
ATOM 703 C C . TYR A 1 93 ? -16.431 3.384 14.883 1.00 89.19 93 TYR A C 1
ATOM 705 O O . TYR A 1 93 ? -16.189 2.367 15.536 1.00 89.19 93 TYR A O 1
ATOM 713 N N . THR A 1 94 ? -17.671 3.697 14.510 1.00 90.50 94 THR A N 1
ATOM 714 C CA . THR A 1 94 ? -18.782 2.749 14.598 1.00 90.50 94 THR A CA 1
ATOM 715 C C . THR A 1 94 ? -18.611 1.653 13.546 1.00 90.50 94 THR A C 1
ATOM 717 O O . THR A 1 94 ? -17.959 1.859 12.522 1.00 90.50 94 THR A O 1
ATOM 720 N N . LYS A 1 95 ? -19.222 0.481 13.771 1.00 88.44 95 LYS A N 1
ATOM 721 C CA . LYS A 1 95 ? -19.089 -0.690 12.882 1.00 88.44 95 LYS A CA 1
ATOM 722 C C . LYS A 1 95 ? -19.401 -0.368 11.413 1.00 88.44 95 LYS A C 1
ATOM 724 O O . LYS A 1 95 ? -18.715 -0.852 10.524 1.00 88.44 95 LYS A O 1
ATOM 729 N N . THR A 1 96 ? -20.388 0.493 11.164 1.00 91.31 96 THR A N 1
ATOM 730 C CA . THR A 1 96 ? -20.780 0.930 9.814 1.00 91.31 96 THR A CA 1
ATOM 731 C C . THR A 1 96 ? -19.714 1.794 9.140 1.00 91.31 96 THR A C 1
ATOM 733 O O . THR A 1 96 ? -19.385 1.566 7.980 1.00 91.31 96 THR A O 1
ATOM 736 N N . ARG A 1 97 ? -19.115 2.748 9.866 1.00 91.25 97 ARG A N 1
ATOM 737 C CA . ARG A 1 97 ? -18.021 3.586 9.342 1.00 91.25 97 ARG A CA 1
ATOM 738 C C . ARG A 1 97 ? -16.745 2.779 9.124 1.00 91.25 97 ARG A C 1
ATOM 740 O O . ARG A 1 97 ? -16.021 3.040 8.172 1.00 91.25 97 ARG A O 1
ATOM 747 N N . LEU A 1 98 ? -16.492 1.793 9.983 1.00 92.75 98 LEU A N 1
ATOM 748 C CA . LEU A 1 98 ? -15.369 0.874 9.829 1.00 92.75 98 LEU A CA 1
ATOM 749 C C . LEU A 1 98 ? -15.533 -0.010 8.584 1.00 92.75 98 LEU A C 1
ATOM 751 O O . LEU A 1 98 ? -14.579 -0.187 7.835 1.00 92.75 98 LEU A O 1
ATOM 755 N N . LEU A 1 99 ? -16.746 -0.511 8.327 1.00 94.19 99 LEU A N 1
ATOM 756 C CA . LEU A 1 99 ? -17.040 -1.279 7.116 1.00 94.19 99 LEU A CA 1
ATOM 757 C C . LEU A 1 99 ? -16.818 -0.437 5.854 1.00 94.19 99 LEU A C 1
ATOM 759 O O . LEU A 1 99 ? -16.140 -0.888 4.937 1.00 94.19 99 LEU A O 1
ATOM 763 N N . ALA A 1 100 ? -17.328 0.799 5.830 1.00 95.31 100 ALA A N 1
ATOM 764 C CA . ALA A 1 100 ? -17.103 1.718 4.715 1.00 95.31 100 ALA A CA 1
ATOM 765 C C . ALA A 1 100 ? -15.606 2.011 4.500 1.00 95.31 100 ALA A C 1
ATOM 767 O O . ALA A 1 100 ? -15.152 2.049 3.362 1.00 95.31 100 ALA A O 1
ATOM 768 N N . TYR A 1 101 ? -14.832 2.160 5.582 1.00 95.00 101 TYR A N 1
ATOM 769 C CA . TYR A 1 101 ? -13.379 2.335 5.520 1.00 95.00 101 TYR A CA 1
ATOM 770 C C . TYR A 1 101 ? -12.668 1.127 4.896 1.00 95.00 101 TYR A C 1
ATOM 772 O O . TYR A 1 101 ? -11.859 1.282 3.988 1.00 95.00 101 TYR A O 1
ATOM 780 N N . PHE A 1 102 ? -12.970 -0.092 5.344 1.00 94.94 102 PHE A N 1
ATOM 781 C CA . PHE A 1 102 ? -12.340 -1.276 4.755 1.00 94.94 102 PHE A CA 1
ATOM 782 C C . PHE A 1 102 ? -12.783 -1.511 3.310 1.00 94.94 102 PHE A C 1
ATOM 784 O O . PHE A 1 102 ? -11.977 -1.969 2.505 1.00 94.94 102 PHE A O 1
ATOM 791 N N . LEU A 1 103 ? -14.018 -1.148 2.954 1.00 96.31 103 LEU A N 1
ATOM 792 C CA . LEU A 1 103 ? -14.502 -1.226 1.578 1.00 96.31 103 LEU A CA 1
ATOM 793 C C . LEU A 1 103 ? -13.729 -0.282 0.645 1.00 96.31 103 LEU A C 1
ATOM 795 O O . LEU A 1 103 ? -13.352 -0.687 -0.453 1.00 96.31 103 LEU A O 1
ATOM 799 N N . THR A 1 104 ? -13.451 0.954 1.074 1.00 95.12 104 THR A N 1
ATOM 800 C CA . THR A 1 104 ? -12.656 1.891 0.265 1.00 95.12 104 THR A CA 1
ATOM 801 C C . THR A 1 104 ? -11.211 1.430 0.126 1.00 95.12 104 THR A C 1
ATOM 803 O O . THR A 1 104 ? -10.671 1.466 -0.978 1.00 95.12 104 THR A O 1
ATOM 806 N N . VAL A 1 105 ? -10.600 0.928 1.204 1.00 94.44 105 VAL A N 1
ATOM 807 C CA . VAL A 1 105 ? -9.256 0.331 1.141 1.00 94.44 105 VAL A CA 1
ATOM 808 C C . VAL A 1 105 ? -9.244 -0.860 0.178 1.00 94.44 105 VAL A C 1
ATOM 810 O O . VAL A 1 105 ? -8.368 -0.932 -0.680 1.00 94.44 105 VAL A O 1
ATOM 813 N N . ALA A 1 106 ? -10.237 -1.749 0.251 1.00 95.12 106 ALA A N 1
ATOM 814 C CA . ALA A 1 106 ? -10.346 -2.897 -0.646 1.00 95.12 106 ALA A CA 1
ATOM 815 C C . ALA A 1 106 ? -10.479 -2.478 -2.120 1.00 95.12 106 ALA A C 1
ATOM 817 O O . ALA A 1 106 ? -9.802 -3.050 -2.968 1.00 95.12 106 ALA A O 1
ATOM 818 N N . MET A 1 107 ? -11.283 -1.454 -2.427 1.00 95.12 107 MET A N 1
ATOM 819 C CA . MET A 1 107 ? -11.406 -0.901 -3.784 1.00 95.12 107 MET A CA 1
ATOM 820 C C . MET A 1 107 ? -10.081 -0.338 -4.313 1.00 95.12 107 MET A C 1
ATOM 822 O O . MET A 1 107 ? -9.712 -0.610 -5.454 1.00 95.12 107 MET A O 1
ATOM 826 N N . ILE A 1 108 ? -9.343 0.405 -3.484 1.00 94.12 108 ILE A N 1
ATOM 827 C CA . ILE A 1 108 ? -8.037 0.968 -3.856 1.00 94.12 108 ILE A CA 1
ATOM 828 C C . ILE A 1 108 ? -7.029 -0.152 -4.147 1.00 94.12 108 ILE A C 1
ATOM 830 O O . ILE A 1 108 ? -6.340 -0.119 -5.168 1.00 94.12 108 ILE A O 1
ATOM 834 N N . VAL A 1 109 ? -6.969 -1.168 -3.282 1.00 94.12 109 VAL A N 1
ATOM 835 C CA . VAL A 1 109 ? -6.067 -2.316 -3.454 1.00 94.12 109 VAL A CA 1
ATOM 836 C C . VAL A 1 109 ? -6.452 -3.142 -4.678 1.00 94.12 109 VAL A C 1
ATOM 838 O O . VAL A 1 109 ? -5.574 -3.511 -5.453 1.00 94.12 109 VAL A O 1
ATOM 841 N N . ALA A 1 110 ? -7.746 -3.389 -4.895 1.00 93.38 110 ALA A N 1
ATOM 842 C CA . ALA A 1 110 ? -8.234 -4.084 -6.081 1.00 93.38 110 ALA A CA 1
ATOM 843 C C . ALA A 1 110 ? -7.848 -3.335 -7.364 1.00 93.38 110 ALA A C 1
ATOM 845 O O . ALA A 1 110 ? -7.360 -3.960 -8.301 1.00 93.38 110 ALA A O 1
ATOM 846 N N . GLY A 1 111 ? -7.979 -2.005 -7.388 1.00 90.88 111 GLY A N 1
ATOM 847 C CA . GLY A 1 111 ? -7.530 -1.186 -8.516 1.00 90.88 111 GLY A CA 1
ATOM 848 C C . GLY A 1 111 ? -6.030 -1.325 -8.792 1.00 90.88 111 GLY A C 1
ATOM 849 O O . GLY A 1 111 ? -5.632 -1.512 -9.939 1.00 90.88 111 GLY A O 1
ATOM 850 N N . GLY A 1 112 ? -5.202 -1.312 -7.742 1.00 89.44 112 GLY A N 1
ATOM 851 C CA . GLY A 1 112 ? -3.761 -1.552 -7.870 1.00 89.44 112 GLY A CA 1
ATOM 852 C C . GLY A 1 112 ? -3.422 -2.958 -8.374 1.00 89.44 112 GLY A C 1
ATOM 853 O O . GLY A 1 112 ? -2.563 -3.106 -9.238 1.00 89.44 112 GLY A O 1
ATOM 854 N N . LEU A 1 113 ? -4.124 -3.989 -7.892 1.00 91.56 113 LEU A N 1
ATOM 855 C CA . LEU A 1 113 ? -3.942 -5.374 -8.345 1.00 91.56 113 LEU A CA 1
ATOM 856 C C . LEU A 1 113 ? -4.332 -5.557 -9.813 1.00 91.56 113 LEU A C 1
ATOM 858 O O . LEU A 1 113 ? -3.587 -6.184 -10.560 1.00 91.56 113 LEU A O 1
ATOM 862 N N . VAL A 1 114 ? -5.462 -4.987 -10.239 1.00 91.94 114 VAL A N 1
ATOM 863 C CA . VAL A 1 114 ? -5.884 -5.001 -11.649 1.00 91.94 114 VAL A CA 1
ATOM 864 C C . VAL A 1 114 ? -4.834 -4.321 -12.523 1.00 91.94 114 VAL A C 1
ATOM 866 O O . VAL A 1 114 ? -4.483 -4.857 -13.571 1.00 91.94 114 VAL A O 1
ATOM 869 N N . GLY A 1 115 ? -4.293 -3.186 -12.075 1.00 86.75 115 GLY A N 1
ATOM 870 C CA . GLY A 1 115 ? -3.225 -2.497 -12.790 1.00 86.75 115 GLY A CA 1
ATOM 871 C C . GLY A 1 115 ? -1.950 -3.336 -12.913 1.00 86.75 115 GLY A C 1
ATOM 872 O O . GLY A 1 115 ? -1.339 -3.307 -13.969 1.00 86.75 115 GLY A O 1
ATOM 873 N N . ILE A 1 116 ? -1.583 -4.132 -11.898 1.00 86.94 116 ILE A N 1
ATOM 874 C CA . ILE A 1 116 ? -0.403 -5.016 -11.950 1.00 86.94 116 ILE A CA 1
ATOM 875 C C . ILE A 1 116 ? -0.641 -6.185 -12.911 1.00 86.94 116 ILE A C 1
ATOM 877 O O . ILE A 1 116 ? 0.277 -6.591 -13.612 1.00 86.94 116 ILE A O 1
ATOM 881 N N . LEU A 1 117 ? -1.856 -6.741 -12.934 1.00 87.25 117 LEU A N 1
ATOM 882 C CA . LEU A 1 117 ? -2.203 -7.888 -13.781 1.00 87.25 117 LEU A CA 1
ATOM 883 C C . LEU A 1 117 ? -2.298 -7.537 -15.273 1.00 87.25 117 LEU A C 1
ATOM 885 O O . LEU A 1 117 ? -2.160 -8.426 -16.109 1.00 87.25 117 LEU A O 1
ATOM 889 N N . HIS A 1 118 ? -2.574 -6.273 -15.597 1.00 81.69 118 HIS A N 1
ATOM 890 C CA . HIS A 1 118 ? -2.744 -5.786 -16.969 1.00 81.69 118 HIS A CA 1
ATOM 891 C C . HIS A 1 118 ? -1.569 -4.949 -17.499 1.00 81.69 118 HIS A C 1
ATOM 893 O O . HIS A 1 118 ? -1.652 -4.470 -18.633 1.00 81.69 118 HIS A O 1
ATOM 899 N N . LEU A 1 119 ? -0.510 -4.767 -16.705 1.00 70.38 119 LEU A N 1
ATOM 900 C CA . LEU A 1 119 ? 0.744 -4.128 -17.120 1.00 70.38 119 LEU A CA 1
ATOM 901 C C . LEU A 1 119 ? 1.732 -5.143 -17.699 1.00 70.38 119 LEU A C 1
ATOM 903 O O . LEU A 1 119 ? 2.453 -4.755 -18.644 1.00 70.38 119 LEU A O 1
#

Sequence (119 aa):
MRRVGSKNCSRGGENRKVLLEALGKNNYKNSVKVYIIESIPAILIVSLMLGKYSSIINFALTLLSLSPVVIAIPAVLVGILISNKRIMGKYAYTKTRLLAYFLTVAMIVAGGLVGILHL